Protein AF-A0A961YD75-F1 (afdb_monomer_lite)

pLDDT: mean 70.47, std 9.09, range [39.47, 85.62]

Foldseek 3Di:
DVVVLVVLVVVLVVLCVCLVVVVDPVVVSLVVSVVSLVVSLCCLPVNCVVVVQVPDPQPLSVLLSVLVNCCSPVLVVLVSVLVCCVPPVVDDCPCPNVVVVVVSVVVSVVSVVVSVVSSVVSVVVVVVVD

Structure (mmCIF, N/CA/C/O backbone):
data_AF-A0A961YD75-F1
#
_entry.id   AF-A0A961YD75-F1
#
loop_
_atom_site.group_PDB
_atom_site.id
_atom_site.type_symbol
_atom_site.label_atom_id
_atom_site.label_alt_id
_atom_site.label_comp_id
_atom_site.label_asym_id
_atom_site.label_entity_id
_atom_site.label_seq_id
_atom_site.pdbx_PDB_ins_code
_atom_site.Cartn_x
_atom_site.Cartn_y
_atom_site.Cartn_z
_atom_site.occupancy
_atom_site.B_iso_or_equiv
_atom_site.auth_seq_id
_atom_site.auth_comp_id
_atom_site.auth_asym_id
_atom_site.auth_atom_id
_atom_site.pdbx_PDB_model_num
ATOM 1 N N . LEU A 1 1 ? -13.509 -10.741 6.360 1.00 63.72 1 LEU A N 1
ATOM 2 C CA . LEU A 1 1 ? -13.133 -9.574 5.529 1.00 63.72 1 LEU A CA 1
ATOM 3 C C . LEU A 1 1 ? -11.620 -9.448 5.399 1.00 63.72 1 LEU A C 1
ATOM 5 O O . LEU A 1 1 ? -11.111 -9.595 4.301 1.00 63.72 1 LEU A O 1
ATOM 9 N N . PHE A 1 2 ? -10.915 -9.323 6.525 1.00 65.69 2 PHE A N 1
ATOM 10 C CA . PHE A 1 2 ? -9.451 -9.314 6.606 1.00 65.69 2 PHE A CA 1
ATOM 11 C C . PHE A 1 2 ? -8.769 -10.455 5.823 1.00 65.69 2 PHE A C 1
ATOM 13 O O . PHE A 1 2 ? -7.868 -10.204 5.032 1.00 65.69 2 PHE A O 1
ATOM 20 N N . TRP A 1 3 ? -9.273 -11.691 5.933 1.00 68.25 3 TRP A N 1
ATOM 21 C CA . TRP A 1 3 ? -8.729 -12.847 5.203 1.00 68.25 3 TRP A CA 1
ATOM 22 C C . TRP A 1 3 ? -8.722 -12.686 3.673 1.00 68.25 3 TRP A C 1
ATOM 24 O O . TRP A 1 3 ? -7.801 -13.160 3.021 1.00 68.25 3 TRP A O 1
ATOM 34 N N . ARG A 1 4 ? -9.697 -11.976 3.082 1.00 74.81 4 ARG A N 1
ATOM 35 C CA . ARG A 1 4 ? -9.708 -11.734 1.627 1.00 74.81 4 ARG A CA 1
ATOM 36 C C . ARG A 1 4 ? -8.546 -10.839 1.210 1.00 74.81 4 ARG A C 1
ATOM 38 O O . ARG A 1 4 ? -7.875 -11.152 0.238 1.00 74.81 4 ARG A O 1
ATOM 45 N N . LEU A 1 5 ? -8.276 -9.781 1.975 1.00 76.88 5 LEU A N 1
ATOM 46 C CA . LEU A 1 5 ? -7.131 -8.902 1.733 1.00 76.88 5 LEU A CA 1
ATOM 47 C C . LEU A 1 5 ? -5.801 -9.636 1.922 1.00 76.88 5 LEU A C 1
ATOM 49 O O . LEU A 1 5 ? -4.888 -9.423 1.136 1.00 76.88 5 LEU A O 1
ATOM 53 N N . VAL A 1 6 ? -5.712 -10.533 2.911 1.00 76.00 6 VAL A N 1
ATOM 54 C CA . VAL A 1 6 ? -4.527 -11.381 3.131 1.00 76.00 6 VAL A CA 1
ATOM 55 C C . VAL A 1 6 ? -4.297 -12.334 1.956 1.00 76.00 6 VAL A C 1
ATOM 57 O O . VAL A 1 6 ? -3.182 -12.456 1.467 1.00 76.00 6 VAL A O 1
ATOM 60 N N . VAL A 1 7 ? -5.344 -12.989 1.453 1.00 81.50 7 VAL A N 1
ATOM 61 C CA . VAL A 1 7 ? -5.219 -13.877 0.287 1.00 81.50 7 VAL A CA 1
ATOM 62 C C . VAL A 1 7 ? -4.820 -13.089 -0.962 1.00 81.50 7 VAL A C 1
ATOM 64 O O . VAL A 1 7 ? -3.930 -13.515 -1.694 1.00 81.50 7 VAL A O 1
ATOM 67 N N . VAL A 1 8 ? -5.429 -11.921 -1.188 1.00 80.06 8 VAL A N 1
ATOM 68 C CA . VAL A 1 8 ? -5.095 -11.052 -2.325 1.00 80.06 8 VAL A CA 1
ATOM 69 C C . VAL A 1 8 ? -3.658 -10.532 -2.231 1.00 80.06 8 VAL A C 1
ATOM 71 O O . VAL A 1 8 ? -2.960 -10.524 -3.242 1.00 80.06 8 VAL A O 1
ATOM 74 N N . SER A 1 9 ? -3.176 -10.152 -1.044 1.00 75.06 9 SER A N 1
ATOM 75 C CA . SER A 1 9 ? -1.795 -9.688 -0.873 1.00 75.06 9 SER A CA 1
ATOM 76 C C . SER A 1 9 ? -0.775 -10.810 -1.080 1.00 75.06 9 SER A C 1
ATOM 78 O O . SER A 1 9 ? 0.238 -10.591 -1.742 1.00 75.06 9 SER A O 1
ATOM 80 N N . ILE A 1 10 ? -1.057 -12.028 -0.605 1.00 81.88 10 ILE A N 1
ATOM 81 C CA . ILE A 1 10 ? -0.209 -13.203 -0.856 1.00 81.88 10 ILE A CA 1
ATOM 82 C C . ILE A 1 10 ? -0.150 -13.509 -2.356 1.00 81.88 10 ILE A C 1
ATOM 84 O O . ILE A 1 10 ? 0.938 -13.695 -2.900 1.00 81.88 10 ILE A O 1
ATOM 88 N N . LEU A 1 11 ? -1.298 -13.512 -3.042 1.00 83.00 11 LEU A N 1
ATOM 89 C CA . LEU A 1 11 ? -1.358 -13.731 -4.490 1.00 83.00 11 LEU A CA 1
ATOM 90 C C . LEU A 1 11 ? -0.603 -12.646 -5.263 1.00 83.00 11 LEU A C 1
ATOM 92 O O . LEU A 1 11 ? 0.123 -12.963 -6.201 1.00 83.00 11 LEU A O 1
ATOM 96 N N . MET A 1 12 ? -0.719 -11.383 -4.849 1.00 80.62 12 MET A N 1
ATOM 97 C CA . MET A 1 12 ? 0.014 -10.272 -5.454 1.00 80.62 12 MET A CA 1
ATOM 98 C C . MET A 1 12 ? 1.532 -10.471 -5.349 1.00 80.62 12 MET A C 1
ATOM 100 O O . MET A 1 12 ? 2.239 -10.321 -6.346 1.00 80.62 12 MET A O 1
ATOM 104 N N . VAL A 1 13 ? 2.036 -10.839 -4.165 1.00 78.56 13 VAL A N 1
ATOM 105 C CA . VAL A 1 13 ? 3.468 -11.119 -3.960 1.00 78.56 13 VAL A CA 1
ATOM 106 C C . VAL A 1 13 ? 3.905 -12.326 -4.786 1.00 78.56 13 VAL A C 1
ATOM 108 O O . VAL A 1 13 ? 4.956 -12.285 -5.422 1.00 78.56 13 VAL A O 1
ATOM 111 N N . PHE A 1 14 ? 3.081 -13.372 -4.838 1.00 81.38 14 PHE A N 1
ATOM 112 C CA . PHE A 1 14 ? 3.375 -14.581 -5.600 1.00 81.38 14 PHE A CA 1
ATOM 113 C C . PHE A 1 14 ? 3.477 -14.311 -7.107 1.00 81.38 14 PHE A C 1
ATOM 115 O O . PHE A 1 14 ? 4.440 -14.726 -7.747 1.00 81.38 14 PHE A O 1
ATOM 122 N N . VAL A 1 15 ? 2.535 -13.557 -7.679 1.00 79.62 15 VAL A N 1
ATOM 123 C CA . VAL A 1 15 ? 2.574 -13.187 -9.103 1.00 79.62 15 VAL A CA 1
ATOM 124 C C . VAL A 1 15 ? 3.769 -12.291 -9.414 1.00 79.62 15 VAL A C 1
ATOM 126 O O . VAL A 1 15 ? 4.427 -12.484 -10.437 1.00 79.62 15 VAL A O 1
ATOM 129 N N . ARG A 1 16 ? 4.092 -11.343 -8.526 1.00 74.19 16 ARG A N 1
ATOM 130 C CA . ARG A 1 16 ? 5.282 -10.503 -8.685 1.00 74.19 16 ARG A CA 1
ATOM 131 C C . ARG A 1 16 ? 6.561 -11.344 -8.688 1.00 74.19 16 ARG A C 1
ATOM 133 O O . ARG A 1 16 ? 7.393 -11.164 -9.573 1.00 74.19 16 ARG A O 1
ATOM 140 N N . TYR A 1 17 ? 6.675 -12.298 -7.764 1.00 77.25 17 TYR A N 1
ATOM 141 C CA . TYR A 1 17 ? 7.801 -13.228 -7.703 1.00 77.25 17 TYR A CA 1
ATOM 142 C C . TYR A 1 17 ? 7.933 -14.067 -8.983 1.00 77.25 17 TYR A C 1
ATOM 144 O O . TYR A 1 17 ? 9.034 -14.224 -9.501 1.00 77.25 17 TYR A O 1
ATOM 152 N N . LEU A 1 18 ? 6.822 -14.547 -9.552 1.00 77.38 18 LEU A N 1
ATOM 153 C CA . LEU A 1 18 ? 6.841 -15.281 -10.824 1.00 77.38 18 LEU A CA 1
ATOM 154 C C . LEU A 1 18 ? 7.330 -14.432 -12.011 1.00 77.38 18 LEU A C 1
ATOM 156 O O . LEU A 1 18 ? 7.957 -14.970 -12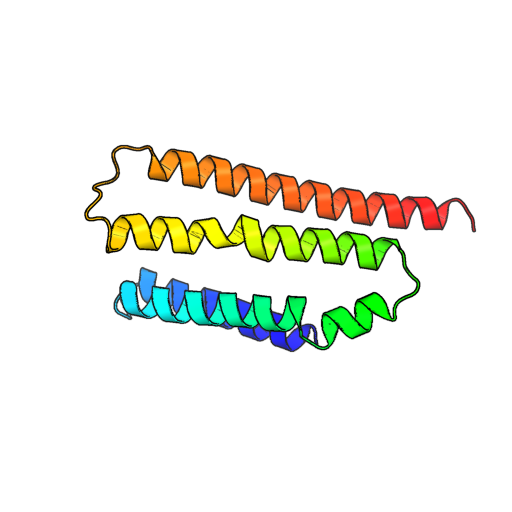.923 1.00 77.38 18 LEU A O 1
ATOM 160 N N . GLY A 1 19 ? 7.066 -13.122 -11.998 1.00 70.94 19 GLY A N 1
ATOM 161 C CA . GLY A 1 19 ? 7.617 -12.179 -12.975 1.00 70.94 19 GLY A CA 1
ATOM 162 C C . GLY A 1 19 ? 9.124 -11.971 -12.828 1.00 70.94 19 GLY A C 1
ATOM 163 O O . GLY A 1 19 ? 9.838 -11.944 -13.827 1.00 70.94 19 GLY A O 1
ATOM 164 N N . GLU A 1 20 ? 9.617 -11.862 -11.592 1.00 69.62 20 GLU A N 1
ATOM 165 C CA . GLU A 1 20 ? 11.051 -11.712 -11.295 1.00 69.62 20 GLU A CA 1
ATOM 166 C C . GLU A 1 20 ? 11.834 -13.005 -11.579 1.00 69.62 20 GLU A C 1
ATOM 168 O O . GLU A 1 20 ? 12.947 -12.961 -12.095 1.00 69.62 20 GLU A O 1
ATOM 173 N N . ALA A 1 21 ? 11.227 -14.168 -11.337 1.00 75.56 21 ALA A N 1
ATOM 174 C CA . ALA A 1 21 ? 11.801 -15.479 -11.631 1.00 75.56 21 ALA A CA 1
ATOM 175 C C . ALA A 1 21 ? 11.751 -15.865 -13.127 1.00 75.56 21 ALA A C 1
ATOM 177 O O . ALA A 1 21 ? 12.048 -17.004 -13.479 1.00 75.56 21 ALA A O 1
ATOM 178 N N . THR A 1 22 ? 11.390 -14.936 -14.022 1.00 69.94 22 THR A N 1
ATOM 179 C CA . THR A 1 22 ? 11.299 -15.110 -15.489 1.00 69.94 22 THR A CA 1
ATOM 180 C C . THR A 1 22 ? 10.323 -16.187 -15.984 1.00 69.94 22 THR A C 1
ATOM 182 O O . THR A 1 22 ? 10.268 -16.465 -17.180 1.00 69.94 22 THR A O 1
ATOM 185 N N . TYR A 1 23 ? 9.483 -16.746 -15.104 1.00 72.06 23 TYR A N 1
ATOM 186 C CA . TYR A 1 23 ? 8.410 -17.673 -15.488 1.00 72.06 23 TYR A CA 1
ATOM 187 C C . TYR A 1 23 ? 7.265 -16.972 -16.243 1.00 72.06 23 TYR A C 1
ATOM 189 O O . TYR A 1 23 ? 6.462 -17.634 -16.899 1.00 72.06 23 TYR A O 1
ATOM 197 N N . MET A 1 24 ? 7.183 -15.637 -16.168 1.00 67.75 24 MET A N 1
ATOM 198 C CA . MET A 1 24 ? 6.274 -14.787 -16.944 1.00 67.75 24 MET A CA 1
ATOM 199 C C . MET A 1 24 ? 6.979 -13.517 -17.431 1.00 67.75 24 MET A C 1
ATOM 201 O O . MET A 1 24 ? 7.940 -13.053 -16.821 1.00 67.75 24 MET A O 1
ATOM 205 N N . HIS A 1 25 ? 6.459 -12.904 -18.501 1.00 72.75 25 HIS A N 1
ATOM 206 C CA . HIS A 1 25 ? 6.917 -11.588 -18.952 1.00 72.75 25 HIS A CA 1
ATOM 207 C C . HIS A 1 25 ? 6.793 -10.553 -17.821 1.00 72.75 25 HIS A C 1
ATOM 209 O O . HIS A 1 25 ? 5.705 -10.351 -17.278 1.00 72.75 25 HIS A O 1
ATOM 215 N N . ALA A 1 26 ? 7.893 -9.863 -17.506 1.00 68.06 26 ALA A N 1
ATOM 216 C CA . ALA A 1 26 ? 7.977 -8.909 -16.396 1.00 68.06 26 ALA A CA 1
ATOM 217 C C . ALA A 1 26 ? 6.888 -7.821 -16.454 1.00 68.06 26 ALA A C 1
ATOM 219 O O . ALA A 1 26 ? 6.264 -7.505 -15.443 1.00 68.06 26 ALA A O 1
ATOM 220 N N . THR A 1 27 ? 6.581 -7.310 -17.650 1.00 71.94 27 THR A N 1
ATOM 221 C CA . THR A 1 27 ? 5.511 -6.324 -17.867 1.00 71.94 27 THR A CA 1
ATOM 222 C C . THR A 1 27 ? 4.120 -6.892 -17.572 1.00 71.94 27 THR A C 1
ATOM 224 O O . THR A 1 27 ? 3.265 -6.188 -17.041 1.00 71.94 27 THR A O 1
ATOM 227 N N . LEU A 1 28 ? 3.883 -8.173 -17.871 1.00 73.75 28 LEU A N 1
ATOM 228 C CA . LEU A 1 28 ? 2.607 -8.835 -17.597 1.00 73.75 28 LEU A CA 1
ATOM 229 C C . LEU A 1 28 ? 2.421 -9.051 -16.089 1.00 73.75 28 LEU A C 1
ATOM 231 O O . LEU A 1 28 ? 1.374 -8.712 -15.541 1.00 73.75 28 LEU A O 1
ATOM 235 N N . ALA A 1 29 ? 3.457 -9.543 -15.403 1.00 75.88 29 ALA A N 1
ATOM 236 C CA . ALA A 1 29 ? 3.453 -9.688 -13.948 1.00 75.88 29 ALA A CA 1
ATOM 237 C C . ALA A 1 29 ? 3.269 -8.334 -13.242 1.00 75.88 29 ALA A C 1
ATOM 239 O O . ALA A 1 29 ? 2.540 -8.239 -12.253 1.00 75.88 29 ALA A O 1
ATOM 240 N N . PHE A 1 30 ? 3.867 -7.272 -13.792 1.00 74.25 30 PHE A N 1
ATOM 241 C CA . PHE A 1 30 ? 3.676 -5.907 -13.321 1.00 74.25 30 PHE A CA 1
ATOM 242 C C . PHE A 1 30 ? 2.219 -5.437 -13.443 1.00 74.25 30 PHE A C 1
ATOM 244 O O . PHE A 1 30 ? 1.651 -4.969 -12.457 1.00 74.25 30 PHE A O 1
ATOM 251 N N . LEU A 1 31 ? 1.595 -5.597 -14.615 1.00 80.81 31 LEU A N 1
ATOM 252 C CA . LEU A 1 31 ? 0.197 -5.209 -14.831 1.00 80.81 31 LEU A CA 1
ATOM 253 C C . LEU A 1 31 ? -0.758 -5.970 -13.905 1.00 80.81 31 LEU A C 1
ATOM 255 O O . LEU A 1 31 ? -1.659 -5.369 -13.324 1.00 80.81 31 LEU A O 1
ATOM 259 N N . ILE A 1 32 ? -0.535 -7.272 -13.715 1.00 82.31 32 ILE A N 1
ATOM 260 C CA . ILE A 1 32 ? -1.345 -8.077 -12.794 1.00 82.31 32 ILE A CA 1
ATOM 261 C C . ILE A 1 32 ? -1.163 -7.588 -11.348 1.00 82.31 32 ILE A C 1
ATOM 263 O O . ILE A 1 32 ? -2.145 -7.404 -10.629 1.00 82.31 32 ILE A O 1
ATOM 267 N N . GLY A 1 33 ? 0.075 -7.311 -10.926 1.00 79.12 33 GLY A N 1
ATOM 268 C CA . GLY A 1 33 ? 0.361 -6.735 -9.610 1.00 79.12 33 GLY A CA 1
ATOM 269 C C . GLY A 1 33 ? -0.296 -5.365 -9.398 1.00 79.12 33 GLY A C 1
ATOM 270 O O . GLY A 1 33 ? -0.833 -5.102 -8.322 1.00 79.12 33 GLY A O 1
ATOM 271 N N . LEU A 1 34 ? -0.323 -4.516 -10.431 1.00 83.06 34 LEU A N 1
ATOM 272 C CA . LEU A 1 34 ? -0.999 -3.218 -10.404 1.00 83.06 34 LEU A CA 1
ATOM 273 C C . LEU A 1 34 ? -2.516 -3.375 -10.217 1.00 83.06 34 LEU A C 1
ATOM 275 O O . LEU A 1 34 ? -3.104 -2.673 -9.396 1.00 83.06 34 LEU A O 1
ATOM 279 N N . VAL A 1 35 ? -3.147 -4.317 -10.924 1.00 85.62 35 VAL A N 1
ATOM 280 C CA . VAL A 1 35 ? -4.585 -4.607 -10.776 1.00 85.62 35 VAL A CA 1
ATOM 281 C C . VAL A 1 35 ? -4.909 -5.086 -9.361 1.00 85.62 35 VAL A C 1
ATOM 283 O O . VAL A 1 35 ? -5.875 -4.612 -8.765 1.00 85.62 35 VAL A O 1
ATOM 286 N N . PHE A 1 36 ? -4.091 -5.971 -8.784 1.00 83.19 36 PHE A N 1
ATOM 287 C CA . PHE A 1 36 ? -4.281 -6.417 -7.400 1.00 83.19 36 PHE A CA 1
ATOM 288 C C . PHE A 1 36 ? -4.123 -5.283 -6.385 1.00 83.19 36 PHE A C 1
ATOM 290 O O . PHE A 1 36 ? -4.903 -5.199 -5.437 1.00 83.19 36 PHE A O 1
ATOM 297 N N . TRP A 1 37 ? -3.167 -4.377 -6.591 1.00 82.75 37 TRP A N 1
ATOM 298 C CA . TRP A 1 37 ? -3.014 -3.201 -5.738 1.00 82.75 37 TRP A CA 1
ATOM 299 C C . TRP A 1 37 ? -4.230 -2.265 -5.816 1.00 82.75 37 TRP A C 1
ATOM 301 O O . TRP A 1 37 ? -4.766 -1.871 -4.779 1.00 82.75 37 TRP A O 1
ATOM 311 N N . LEU A 1 38 ? -4.731 -1.978 -7.022 1.00 84.56 38 LEU A N 1
ATOM 312 C CA . LEU A 1 38 ? -5.954 -1.188 -7.207 1.00 84.56 38 LEU A CA 1
ATOM 313 C C . LEU A 1 38 ? -7.179 -1.869 -6.583 1.00 84.56 38 LEU A C 1
ATOM 315 O O . LEU A 1 38 ? -8.019 -1.189 -5.996 1.00 84.56 38 LEU A O 1
ATOM 319 N N . TYR A 1 39 ? -7.262 -3.201 -6.645 1.00 85.56 39 TYR A N 1
ATOM 320 C CA . TYR A 1 39 ? -8.303 -3.968 -5.961 1.00 85.56 39 TYR A CA 1
ATOM 321 C C . TYR A 1 39 ? -8.234 -3.779 -4.437 1.00 85.56 39 TYR A C 1
ATOM 323 O O . TYR A 1 39 ? -9.252 -3.494 -3.805 1.00 85.56 39 TYR A O 1
ATOM 331 N N . ILE A 1 40 ? -7.037 -3.884 -3.841 1.00 82.69 40 ILE A N 1
ATOM 332 C CA . ILE A 1 40 ? -6.832 -3.656 -2.401 1.00 82.69 40 ILE A CA 1
ATOM 333 C C . ILE A 1 40 ? -7.272 -2.239 -2.020 1.00 82.69 40 ILE A C 1
ATOM 335 O O . ILE A 1 40 ? -7.971 -2.077 -1.022 1.00 82.69 40 ILE A O 1
ATOM 339 N N . LEU A 1 41 ? -6.911 -1.228 -2.817 1.00 83.31 41 LEU A N 1
ATOM 340 C CA . LEU A 1 41 ? -7.349 0.152 -2.602 1.00 83.31 41 LEU A CA 1
ATOM 341 C C . LEU A 1 41 ? -8.870 0.297 -2.692 1.00 83.31 41 LEU A C 1
ATOM 343 O O . LEU A 1 41 ? -9.471 0.900 -1.808 1.00 83.31 41 LEU A O 1
ATOM 347 N N . GLY A 1 42 ? -9.507 -0.293 -3.703 1.00 83.50 42 GLY A N 1
ATOM 348 C CA . GLY A 1 42 ? -10.964 -0.285 -3.833 1.00 83.50 42 GLY A CA 1
ATOM 349 C C . GLY A 1 42 ? -11.656 -0.856 -2.593 1.00 83.50 42 GLY A C 1
ATOM 350 O O . GLY A 1 42 ? -12.549 -0.224 -2.033 1.00 83.50 42 GLY A O 1
ATOM 351 N N . GLU A 1 43 ? -11.182 -1.995 -2.092 1.00 82.81 43 GLU A N 1
ATOM 352 C CA . GLU A 1 43 ? -11.713 -2.624 -0.877 1.00 82.81 43 GLU A CA 1
ATOM 353 C C . GLU A 1 43 ? -11.395 -1.809 0.403 1.00 82.81 43 GLU A C 1
ATOM 355 O O . GLU A 1 43 ? -12.158 -1.845 1.368 1.00 82.81 43 GLU A O 1
ATOM 360 N N . LEU A 1 44 ? -10.301 -1.035 0.427 1.00 80.06 44 LEU A N 1
ATOM 361 C CA . LEU A 1 44 ? -9.921 -0.163 1.552 1.00 80.06 44 LEU A CA 1
ATOM 362 C C . LEU A 1 44 ? -10.672 1.176 1.596 1.00 80.06 44 LEU A C 1
ATOM 364 O O . LEU A 1 44 ? -10.748 1.786 2.657 1.00 80.06 44 LEU A O 1
ATOM 368 N N . PHE A 1 45 ? -11.184 1.673 0.474 1.00 77.75 45 PHE A N 1
ATOM 369 C CA . PHE A 1 45 ? -11.913 2.949 0.440 1.00 77.75 45 PHE A CA 1
ATOM 370 C C . PHE A 1 45 ? -13.422 2.766 0.322 1.00 77.75 45 PHE A C 1
ATOM 372 O O . PHE A 1 45 ? -14.172 3.519 0.935 1.00 77.75 45 PHE A O 1
ATOM 379 N N . PHE A 1 46 ? -13.862 1.765 -0.437 1.00 75.19 46 PHE A N 1
ATOM 380 C CA . PHE A 1 46 ? -15.274 1.511 -0.731 1.00 75.19 46 PHE A CA 1
ATOM 381 C C . PHE A 1 46 ? -15.745 0.139 -0.245 1.00 75.19 46 PHE A C 1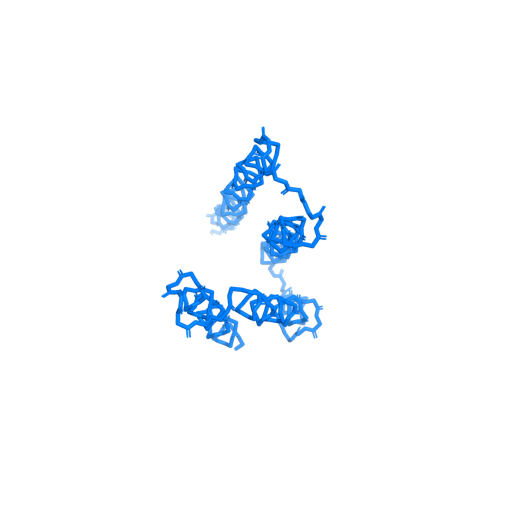
ATOM 383 O O . PHE A 1 46 ? -16.911 -0.212 -0.411 1.00 75.19 46 PHE A O 1
ATOM 390 N N . GLY A 1 47 ? -14.848 -0.668 0.323 1.00 74.00 47 GLY A N 1
ATOM 391 C CA . GLY A 1 47 ? -15.202 -1.982 0.833 1.00 74.00 47 GLY A CA 1
ATOM 392 C C . GLY A 1 47 ? -15.790 -1.929 2.236 1.00 74.00 47 GLY A C 1
ATOM 393 O O . GLY A 1 47 ? -15.712 -0.945 2.974 1.00 74.00 47 GLY A O 1
ATOM 394 N N . ARG A 1 48 ? -16.314 -3.079 2.651 1.00 66.94 48 ARG A N 1
ATOM 395 C CA . ARG A 1 48 ? -17.021 -3.264 3.930 1.00 66.94 48 ARG A CA 1
ATOM 396 C C . ARG A 1 48 ? -16.124 -3.052 5.161 1.00 66.94 48 ARG A C 1
ATOM 398 O O . ARG A 1 48 ? -16.606 -3.092 6.289 1.00 66.94 48 ARG A O 1
ATOM 405 N N . MET A 1 49 ? -14.814 -2.874 4.961 1.00 67.94 49 MET A N 1
ATOM 406 C CA . MET A 1 49 ? -13.849 -2.574 6.018 1.00 67.94 49 MET A CA 1
ATOM 407 C C . MET A 1 49 ? -13.908 -1.101 6.436 1.00 67.94 49 MET A C 1
ATOM 409 O O . MET A 1 49 ? -13.802 -0.834 7.629 1.00 67.94 49 MET A O 1
ATOM 413 N N . ASP A 1 50 ? -14.163 -0.173 5.505 1.00 71.31 50 ASP A N 1
ATOM 414 C CA . ASP A 1 50 ? -14.399 1.236 5.847 1.00 71.31 50 ASP A CA 1
ATOM 415 C C . ASP A 1 50 ? -15.698 1.374 6.645 1.00 71.31 50 ASP A C 1
ATOM 417 O O . ASP A 1 50 ? -15.707 2.001 7.702 1.00 71.31 50 ASP A O 1
ATOM 421 N N . GLU A 1 51 ? -16.766 0.691 6.222 1.00 71.38 51 GLU A N 1
ATOM 422 C CA . GLU A 1 51 ? -18.034 0.647 6.961 1.00 71.38 51 GLU A CA 1
ATOM 423 C C . GLU A 1 51 ? -17.862 0.077 8.376 1.00 71.38 51 GLU A C 1
ATOM 425 O O . GLU A 1 51 ? -18.341 0.670 9.344 1.00 71.38 51 GLU A O 1
ATOM 430 N N . ALA A 1 52 ? -17.131 -1.034 8.522 1.00 70.44 52 ALA A N 1
ATOM 431 C CA . ALA A 1 52 ? -16.872 -1.646 9.824 1.00 70.44 52 ALA A CA 1
ATOM 432 C C . ALA A 1 52 ? -16.049 -0.734 10.754 1.00 70.44 52 ALA A C 1
ATOM 434 O O . ALA A 1 52 ? -16.321 -0.663 11.952 1.00 70.44 52 ALA A O 1
ATOM 435 N N . VAL A 1 53 ? -15.063 -0.006 10.219 1.00 70.69 53 VAL A N 1
ATOM 436 C CA . VAL A 1 53 ? -14.240 0.933 10.998 1.00 70.69 53 VAL A CA 1
ATOM 437 C C . VAL A 1 53 ? -15.005 2.218 11.328 1.00 70.69 53 VAL A C 1
ATOM 439 O O . VAL A 1 53 ? -14.856 2.754 12.426 1.00 70.69 53 VAL A O 1
ATOM 442 N N . ARG A 1 54 ? -15.863 2.711 10.430 1.00 68.56 54 ARG A N 1
ATOM 443 C CA . ARG A 1 54 ? -16.719 3.882 10.687 1.00 68.56 54 ARG A CA 1
ATOM 444 C C . ARG A 1 54 ? -17.817 3.578 11.702 1.00 68.56 54 ARG A C 1
ATOM 446 O O . ARG A 1 54 ? -18.123 4.449 12.512 1.00 68.56 54 ARG A O 1
ATOM 453 N N . GLY A 1 55 ? -18.346 2.353 11.690 1.00 67.31 55 GLY A N 1
ATOM 454 C CA . GLY A 1 55 ? -19.278 1.844 12.699 1.00 67.31 55 GLY A CA 1
ATOM 455 C C . GLY A 1 55 ? -18.625 1.522 14.049 1.00 67.31 55 GLY A C 1
ATOM 456 O O . GLY A 1 55 ? -19.324 1.425 15.054 1.00 67.31 55 GLY A O 1
ATOM 457 N N . SER A 1 56 ? -17.296 1.393 14.103 1.00 67.12 56 SER A N 1
ATOM 458 C CA . SER A 1 56 ? -16.561 1.234 15.359 1.00 67.12 56 SER A CA 1
ATOM 459 C C . SER A 1 56 ? -16.585 2.526 16.188 1.00 67.12 56 SER A C 1
ATOM 461 O O . SER A 1 56 ? -16.396 3.623 15.661 1.00 67.12 56 SER A O 1
ATOM 463 N N . MET A 1 57 ? -16.758 2.420 17.508 1.00 59.75 57 MET A N 1
ATOM 464 C CA . MET A 1 57 ? -16.592 3.553 18.432 1.00 59.75 57 MET A CA 1
ATOM 465 C C . MET A 1 57 ? -15.142 3.762 18.894 1.00 59.75 57 MET A C 1
ATOM 467 O O . MET A 1 57 ? -14.857 4.754 19.559 1.00 59.75 57 MET A O 1
ATOM 471 N N . SER A 1 58 ? -14.207 2.877 18.532 1.00 70.06 58 SER A N 1
ATOM 472 C CA . SER A 1 58 ? -12.811 3.003 18.954 1.00 70.06 58 SER A CA 1
ATOM 473 C C . SER A 1 58 ? -12.030 3.971 18.05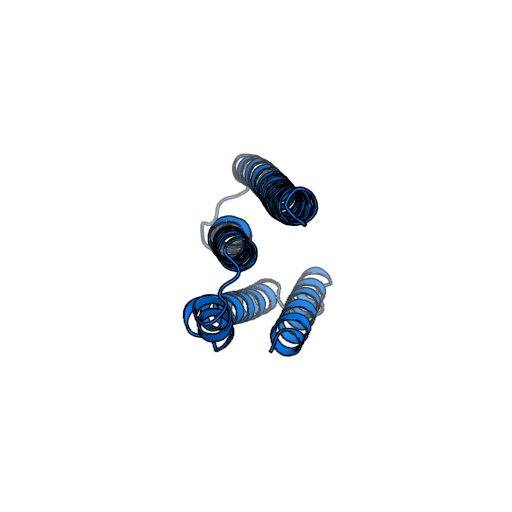7 1.00 70.06 58 SER A C 1
ATOM 475 O O . SER A 1 58 ? -11.598 3.648 16.948 1.00 70.06 58 SER A O 1
ATOM 477 N N . GLU A 1 59 ? -11.808 5.177 18.580 1.00 72.00 59 GLU A N 1
ATOM 478 C CA . GLU A 1 59 ? -10.943 6.212 17.997 1.00 72.00 59 GLU A CA 1
ATOM 479 C C . GLU A 1 59 ? -9.550 5.691 17.570 1.00 72.00 59 GLU A C 1
ATOM 481 O O . GLU A 1 59 ? -9.084 6.051 16.481 1.00 72.00 59 GLU A O 1
ATOM 486 N N . PRO A 1 60 ? -8.905 4.768 18.319 1.00 71.69 60 PRO A N 1
ATOM 487 C CA . PRO A 1 60 ? -7.632 4.180 17.908 1.00 71.69 60 PRO A CA 1
ATOM 488 C C . PRO A 1 60 ? -7.698 3.396 16.601 1.00 71.69 60 PRO A C 1
ATOM 490 O O . PRO A 1 60 ? -6.804 3.495 15.759 1.00 71.69 60 PRO A O 1
ATOM 493 N N . VAL A 1 61 ? -8.786 2.655 16.393 1.00 69.56 61 VAL A N 1
ATOM 494 C CA . VAL A 1 61 ? -8.974 1.827 15.198 1.00 69.56 61 VAL A CA 1
ATOM 495 C C . VAL A 1 61 ? -9.216 2.705 13.972 1.00 69.56 61 VAL A C 1
ATOM 497 O O . VAL A 1 61 ? -8.662 2.431 12.908 1.00 69.56 61 VAL A O 1
ATOM 500 N N . LYS A 1 62 ? -9.957 3.810 14.119 1.00 72.94 62 LYS A N 1
ATOM 501 C CA . LYS A 1 62 ? -10.162 4.793 13.039 1.00 72.94 62 LYS A CA 1
ATOM 502 C C . LYS A 1 62 ? -8.857 5.454 12.612 1.00 72.94 62 LYS A C 1
ATOM 504 O O . LYS A 1 62 ? -8.586 5.558 11.415 1.00 72.94 62 LYS A O 1
ATOM 509 N N . ARG A 1 63 ? -8.026 5.858 13.579 1.00 70.94 63 ARG A N 1
ATOM 510 C CA . ARG A 1 63 ? -6.709 6.452 13.306 1.00 70.94 63 ARG A CA 1
ATOM 511 C C . ARG A 1 63 ? -5.762 5.451 12.653 1.00 70.94 63 ARG A C 1
ATOM 513 O O . ARG A 1 63 ? -5.167 5.774 11.629 1.00 70.94 63 ARG A O 1
ATOM 520 N N . GLY A 1 64 ? -5.669 4.230 13.180 1.00 72.81 64 GLY A N 1
ATOM 521 C CA . GLY A 1 64 ? -4.861 3.165 12.578 1.00 72.81 64 GLY A CA 1
ATOM 522 C C . GLY A 1 64 ? -5.278 2.867 11.135 1.00 72.81 64 GLY A C 1
ATOM 523 O O . GLY A 1 64 ? -4.430 2.753 10.252 1.00 72.81 64 GLY A O 1
ATOM 524 N N . TYR A 1 65 ? -6.584 2.842 10.861 1.00 76.94 65 TYR A N 1
ATOM 525 C CA . TYR A 1 65 ? -7.109 2.635 9.513 1.00 76.94 65 TYR A CA 1
ATOM 526 C C . TYR A 1 65 ? -6.809 3.796 8.554 1.00 76.94 65 TYR A C 1
ATOM 528 O O . TYR A 1 65 ? -6.501 3.570 7.383 1.00 76.94 65 TYR A O 1
ATOM 536 N N . PHE A 1 66 ? -6.844 5.042 9.033 1.00 77.25 66 PHE A N 1
ATOM 537 C CA . PHE A 1 66 ? -6.436 6.207 8.245 1.00 77.25 66 PHE A CA 1
ATOM 538 C C . PHE A 1 66 ? -4.961 6.128 7.821 1.00 77.25 66 PHE A C 1
ATOM 540 O O . PHE A 1 66 ? -4.658 6.293 6.638 1.00 77.25 66 PHE A O 1
ATOM 547 N N . TRP A 1 67 ? -4.062 5.804 8.754 1.00 74.25 67 TRP A N 1
ATOM 548 C CA . TRP A 1 67 ? -2.640 5.619 8.452 1.00 74.25 67 TRP A CA 1
ATOM 549 C C . TRP A 1 67 ? -2.394 4.440 7.513 1.00 74.25 67 TRP A C 1
ATOM 551 O O . TRP A 1 67 ? -1.623 4.564 6.563 1.00 74.25 67 TRP A O 1
ATOM 561 N N . LEU A 1 68 ? -3.099 3.324 7.719 1.00 79.00 68 LEU A N 1
ATOM 562 C CA . LEU A 1 68 ? -3.033 2.168 6.829 1.00 79.00 68 LEU A CA 1
ATOM 563 C C . LEU A 1 68 ? -3.416 2.547 5.392 1.00 79.00 68 LEU A C 1
ATOM 565 O O . LEU A 1 68 ? -2.702 2.186 4.459 1.00 79.00 68 LEU A O 1
ATOM 569 N N . ARG A 1 69 ? -4.494 3.322 5.202 1.00 81.81 69 ARG A N 1
ATOM 570 C CA . ARG A 1 69 ? -4.884 3.829 3.877 1.00 81.81 69 ARG A CA 1
ATOM 571 C C . ARG A 1 69 ? -3.789 4.668 3.239 1.00 81.81 69 ARG A C 1
ATOM 573 O O . ARG A 1 69 ? -3.501 4.446 2.072 1.00 81.81 69 ARG A O 1
ATOM 580 N N . LEU A 1 70 ? -3.174 5.585 3.986 1.00 75.94 70 LEU A N 1
ATOM 581 C CA . LEU A 1 70 ? -2.085 6.433 3.486 1.00 75.94 70 LEU A CA 1
ATOM 582 C C . LEU A 1 70 ? -0.855 5.625 3.056 1.00 75.94 70 LEU A C 1
ATOM 584 O O . LEU A 1 70 ? -0.285 5.896 2.002 1.00 75.94 70 LEU A O 1
ATOM 588 N N . ILE A 1 71 ? -0.462 4.617 3.837 1.00 77.44 71 ILE A N 1
ATOM 589 C CA . ILE A 1 71 ? 0.686 3.758 3.511 1.00 77.44 71 ILE A CA 1
ATOM 590 C C . ILE A 1 71 ? 0.394 2.925 2.257 1.00 77.44 71 ILE A C 1
ATOM 592 O O . ILE A 1 71 ? 1.236 2.823 1.367 1.00 77.44 71 ILE A O 1
ATOM 596 N N . VAL A 1 72 ? -0.807 2.351 2.148 1.00 78.50 72 VAL A N 1
ATOM 597 C CA . VAL A 1 72 ? -1.169 1.505 0.999 1.00 78.50 72 VAL A CA 1
ATOM 598 C C . VAL A 1 72 ? -1.448 2.336 -0.261 1.00 78.50 72 VAL A C 1
ATOM 600 O O . VAL A 1 72 ? -1.238 1.838 -1.361 1.00 78.50 72 VAL A O 1
ATOM 603 N N . THR A 1 73 ? -1.876 3.599 -0.155 1.00 78.81 73 THR A N 1
ATOM 604 C CA . THR A 1 73 ? -2.016 4.486 -1.325 1.00 78.81 73 THR A CA 1
ATOM 605 C C . THR A 1 73 ? -0.694 5.125 -1.709 1.00 78.81 73 THR A C 1
ATOM 607 O O . THR A 1 73 ? -0.142 4.811 -2.754 1.00 78.81 73 THR A O 1
ATOM 610 N N . VAL A 1 74 ? -0.175 6.025 -0.880 1.00 75.25 74 VAL A N 1
ATOM 611 C CA . VAL A 1 74 ? 0.980 6.867 -1.213 1.00 75.25 74 VAL A CA 1
ATOM 612 C C . VAL A 1 74 ? 2.254 6.044 -1.183 1.00 75.25 74 VAL A C 1
ATOM 614 O O . VAL A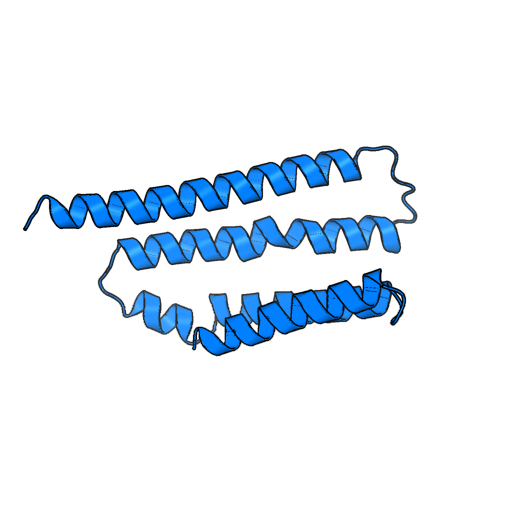 1 74 ? 3.086 6.135 -2.082 1.00 75.25 74 VAL A O 1
ATOM 617 N N . GLY A 1 75 ? 2.377 5.197 -0.168 1.00 72.31 75 GLY A N 1
ATOM 618 C CA . GLY A 1 75 ? 3.559 4.389 0.034 1.00 72.31 75 GLY A CA 1
ATOM 619 C C . GLY A 1 75 ? 3.774 3.338 -1.042 1.00 72.31 75 GLY A C 1
ATOM 620 O O . GLY A 1 75 ? 4.877 3.185 -1.566 1.00 72.31 75 GLY A O 1
ATOM 621 N N . TRP A 1 76 ? 2.718 2.609 -1.395 1.00 75.75 76 TRP A N 1
ATOM 622 C CA . TRP A 1 76 ? 2.820 1.558 -2.404 1.00 75.75 76 TRP A CA 1
ATOM 623 C C . TRP A 1 76 ? 2.738 2.082 -3.835 1.00 75.75 76 TRP A C 1
ATOM 625 O O . TRP A 1 76 ? 3.219 1.385 -4.722 1.00 75.75 76 TRP A O 1
ATOM 635 N N . ALA A 1 77 ? 2.213 3.293 -4.078 1.00 75.88 77 ALA A N 1
ATOM 636 C CA . ALA A 1 77 ? 2.170 3.900 -5.415 1.00 75.88 77 ALA A CA 1
ATOM 637 C C . ALA A 1 77 ? 3.556 4.073 -6.050 1.00 75.88 77 ALA A C 1
ATOM 639 O O . ALA A 1 77 ? 3.672 4.124 -7.275 1.00 75.88 77 ALA A O 1
ATOM 640 N N . ILE A 1 78 ? 4.612 4.116 -5.238 1.00 71.44 78 ILE A N 1
ATOM 641 C CA . ILE A 1 78 ? 5.981 4.336 -5.704 1.00 71.44 78 ILE A CA 1
ATOM 642 C C . ILE A 1 78 ? 6.505 3.126 -6.494 1.00 71.44 78 ILE A C 1
ATOM 644 O O . ILE A 1 78 ? 7.222 3.303 -7.478 1.00 71.44 78 ILE A O 1
ATOM 648 N N . TYR A 1 79 ? 6.083 1.905 -6.145 1.00 70.25 79 TYR A N 1
ATOM 649 C CA . TYR A 1 79 ? 6.476 0.693 -6.870 1.00 70.25 79 TYR A CA 1
ATOM 650 C C . TYR A 1 79 ? 5.972 0.671 -8.325 1.00 70.25 79 TYR A C 1
ATOM 652 O O . TYR A 1 79 ? 6.789 0.464 -9.223 1.00 70.25 79 TYR A O 1
ATOM 660 N N . PRO A 1 80 ? 4.675 0.894 -8.618 1.00 70.81 80 PRO A N 1
ATOM 661 C CA . PRO A 1 80 ? 4.213 0.972 -9.991 1.00 70.81 80 PRO A CA 1
ATOM 662 C C . PRO A 1 80 ? 4.664 2.218 -10.737 1.00 70.81 80 PRO A C 1
ATOM 664 O O . PRO A 1 80 ? 4.945 2.107 -11.927 1.00 70.81 80 PRO A O 1
ATOM 667 N N . LEU A 1 81 ? 4.805 3.366 -10.070 1.00 72.50 81 LEU A N 1
ATOM 668 C CA . LEU A 1 81 ? 5.360 4.565 -10.702 1.00 72.50 81 LEU A CA 1
ATOM 669 C C . LEU A 1 81 ? 6.788 4.336 -11.194 1.00 72.50 81 LEU A C 1
ATOM 671 O O . LEU A 1 81 ? 7.087 4.631 -12.349 1.00 72.50 81 LEU A O 1
ATOM 675 N N . GLY A 1 82 ? 7.657 3.769 -10.358 1.00 67.38 82 GLY A N 1
ATOM 676 C CA . GLY A 1 82 ? 9.031 3.507 -10.767 1.00 67.38 82 GLY A CA 1
ATOM 677 C C . GLY A 1 82 ? 9.106 2.473 -11.891 1.00 67.38 82 GLY A C 1
ATOM 678 O O . GLY A 1 82 ? 9.807 2.697 -12.871 1.00 67.38 82 GLY A O 1
ATOM 679 N N . ASN A 1 83 ? 8.316 1.395 -11.824 1.00 68.44 83 ASN A N 1
ATOM 680 C CA . ASN A 1 83 ? 8.284 0.387 -12.890 1.00 68.44 83 ASN A CA 1
ATOM 681 C C . ASN A 1 83 ? 7.749 0.957 -14.219 1.00 68.44 83 ASN A C 1
ATOM 683 O O . ASN A 1 83 ? 8.245 0.609 -15.290 1.00 68.44 83 ASN A O 1
ATOM 687 N N . PHE A 1 84 ? 6.776 1.873 -14.157 1.00 69.19 84 PHE A N 1
ATOM 688 C CA . PHE A 1 84 ? 6.249 2.579 -15.324 1.00 69.19 84 PHE A CA 1
ATOM 689 C C . PHE A 1 84 ? 7.295 3.509 -15.955 1.00 69.19 84 PHE A C 1
ATOM 691 O O . PHE A 1 84 ? 7.472 3.484 -17.172 1.00 69.19 84 PHE A O 1
ATOM 698 N N . ILE A 1 85 ? 8.037 4.277 -15.148 1.00 66.62 85 ILE A N 1
ATOM 699 C CA . ILE A 1 85 ? 9.099 5.169 -15.643 1.00 66.62 85 ILE A CA 1
ATOM 700 C C . ILE A 1 85 ? 10.226 4.364 -16.306 1.00 66.62 85 ILE A C 1
ATOM 702 O O . ILE A 1 85 ? 10.657 4.720 -17.402 1.00 66.62 85 ILE A O 1
ATOM 706 N N . THR A 1 86 ? 10.667 3.259 -15.697 1.00 63.56 86 THR A N 1
ATOM 707 C CA . THR A 1 86 ? 11.729 2.409 -16.261 1.00 63.56 86 THR A CA 1
ATOM 708 C C . THR A 1 86 ? 11.273 1.664 -17.519 1.00 63.56 86 THR A C 1
ATOM 710 O O . THR A 1 86 ? 12.032 1.560 -18.477 1.00 63.56 86 THR A O 1
ATOM 713 N N . SER A 1 87 ? 10.030 1.167 -17.550 1.00 63.47 87 SER A N 1
ATOM 714 C CA . SER A 1 87 ? 9.534 0.333 -18.657 1.00 63.47 87 SER A CA 1
ATOM 715 C C . SER A 1 87 ? 9.015 1.132 -19.858 1.00 63.47 87 SER A C 1
ATOM 717 O O . SER A 1 87 ? 9.164 0.678 -20.989 1.00 63.47 87 SER A O 1
ATOM 719 N N . PHE A 1 88 ? 8.395 2.300 -19.641 1.00 60.91 88 PHE A N 1
ATOM 720 C CA . PHE A 1 88 ? 7.748 3.094 -20.702 1.00 60.91 88 PHE A CA 1
ATOM 721 C C . PHE A 1 88 ? 8.429 4.439 -20.976 1.00 60.91 88 PHE A C 1
ATOM 723 O O . PHE A 1 88 ? 8.275 4.981 -22.066 1.00 60.91 88 PHE A O 1
ATOM 730 N N . GLY A 1 89 ? 9.191 4.983 -20.023 1.00 58.22 89 GLY A N 1
ATOM 731 C CA . GLY A 1 89 ? 9.871 6.272 -20.182 1.00 58.22 89 GLY A CA 1
ATOM 732 C C . GLY A 1 89 ? 11.166 6.215 -20.999 1.00 58.22 89 GLY A C 1
ATOM 733 O O . GLY A 1 89 ? 11.761 7.259 -21.245 1.00 58.22 89 GLY A O 1
ATOM 734 N N . GLY A 1 90 ? 11.639 5.020 -21.382 1.00 52.50 90 GLY A N 1
ATOM 735 C CA . GLY A 1 90 ? 12.943 4.838 -22.041 1.00 52.50 90 GLY A CA 1
ATOM 736 C C . GLY A 1 90 ? 14.133 5.290 -21.183 1.00 52.50 90 GLY A C 1
ATOM 737 O O . GLY A 1 90 ? 15.237 5.471 -21.695 1.00 52.50 90 GLY A O 1
ATOM 738 N N . TYR A 1 91 ? 13.906 5.511 -19.885 1.00 51.25 91 TYR A N 1
ATOM 739 C CA . TYR A 1 91 ? 14.873 6.098 -18.972 1.00 51.25 91 TYR A CA 1
ATOM 740 C C . TYR A 1 91 ? 15.822 5.009 -18.466 1.00 51.25 91 TYR A C 1
ATOM 742 O O . TYR A 1 91 ? 15.429 4.130 -17.698 1.00 51.25 91 TYR A O 1
ATOM 750 N N . VAL A 1 92 ? 17.079 5.065 -18.903 1.00 50.78 92 VAL A N 1
ATOM 751 C CA . VAL A 1 92 ? 18.167 4.265 -18.330 1.00 50.78 92 VAL A CA 1
ATOM 752 C C . VAL A 1 92 ? 18.503 4.883 -16.971 1.00 50.78 92 VAL A C 1
ATOM 754 O O . VAL A 1 92 ? 18.838 6.064 -16.906 1.00 50.78 92 VAL A O 1
ATOM 757 N N . ASP A 1 93 ? 18.340 4.121 -15.885 1.00 54.81 93 ASP A N 1
ATOM 758 C CA . ASP A 1 93 ? 18.526 4.611 -14.513 1.00 54.81 93 ASP A CA 1
ATOM 759 C C . ASP A 1 93 ? 19.936 5.196 -14.320 1.00 54.81 93 ASP A C 1
ATOM 761 O O . ASP A 1 93 ? 20.932 4.477 -14.296 1.00 54.81 93 ASP A O 1
ATOM 765 N N . THR A 1 94 ? 20.015 6.518 -14.177 1.00 51.88 94 THR A N 1
ATOM 766 C CA . THR A 1 94 ? 21.235 7.261 -13.826 1.00 51.88 94 THR A CA 1
ATOM 767 C C . THR A 1 94 ? 21.459 7.340 -12.309 1.00 51.88 94 THR A C 1
ATOM 769 O O . THR A 1 94 ? 22.375 8.025 -11.860 1.00 51.88 94 THR A O 1
ATOM 772 N N . GLY A 1 95 ? 20.637 6.652 -11.503 1.00 57.06 95 GLY A N 1
ATOM 773 C CA . GLY A 1 95 ? 20.692 6.609 -10.037 1.00 57.06 95 GLY A CA 1
ATOM 774 C C . GLY A 1 95 ? 19.566 7.390 -9.349 1.00 57.06 95 GLY A C 1
ATOM 775 O O . GLY A 1 95 ? 19.280 7.153 -8.175 1.00 57.06 95 GLY A O 1
ATOM 776 N N . ALA A 1 96 ? 18.873 8.283 -10.063 1.00 58.72 96 ALA A N 1
ATOM 777 C CA . ALA A 1 96 ? 17.779 9.085 -9.510 1.00 58.72 96 ALA A CA 1
ATOM 778 C C . ALA A 1 96 ? 16.548 8.238 -9.131 1.00 58.72 96 ALA A C 1
ATOM 780 O O . ALA A 1 96 ? 15.919 8.507 -8.105 1.00 58.72 96 ALA A O 1
ATOM 781 N N . LEU A 1 97 ? 16.233 7.188 -9.906 1.00 61.81 97 LEU A N 1
ATOM 782 C CA . LEU A 1 97 ? 15.153 6.257 -9.560 1.00 61.81 97 LEU A CA 1
ATOM 783 C C . LEU A 1 97 ? 15.522 5.443 -8.327 1.00 61.81 97 LEU A C 1
ATOM 785 O O . LEU A 1 97 ? 14.717 5.329 -7.408 1.00 61.81 97 LEU A O 1
ATOM 789 N N . SER A 1 98 ? 16.749 4.928 -8.279 1.00 65.94 98 SER A N 1
ATOM 790 C CA . SER A 1 98 ? 17.259 4.183 -7.130 1.00 65.94 98 SER A CA 1
ATOM 791 C C . SER A 1 98 ? 17.224 5.016 -5.837 1.00 65.94 98 SER A C 1
ATOM 793 O O . SER A 1 98 ? 16.796 4.521 -4.795 1.00 65.94 98 SER A O 1
ATOM 795 N N . VAL A 1 99 ? 17.588 6.303 -5.879 1.00 64.75 99 VAL A N 1
ATOM 796 C CA . VAL A 1 99 ? 17.484 7.209 -4.717 1.00 64.75 99 VAL A CA 1
ATOM 797 C C . VAL A 1 99 ? 16.026 7.459 -4.323 1.00 64.75 99 VAL A C 1
ATOM 799 O O . VAL A 1 99 ? 15.692 7.351 -3.143 1.00 64.75 99 VAL A O 1
ATOM 802 N N . ALA A 1 100 ? 15.143 7.733 -5.289 1.00 66.88 100 ALA A N 1
ATOM 803 C CA . ALA A 1 100 ? 13.716 7.908 -5.021 1.00 66.88 100 ALA A CA 1
ATOM 804 C C . ALA A 1 100 ? 13.094 6.648 -4.394 1.00 66.88 100 ALA A C 1
ATOM 806 O O . ALA A 1 100 ? 12.340 6.759 -3.430 1.00 66.88 100 ALA A O 1
ATOM 807 N N . TYR A 1 101 ? 13.470 5.457 -4.870 1.00 67.19 101 TYR A N 1
ATOM 808 C CA . TYR A 1 101 ? 13.059 4.176 -4.294 1.00 67.19 101 TYR A CA 1
ATOM 809 C C . TYR A 1 101 ? 13.534 3.999 -2.853 1.00 67.19 101 TYR A C 1
ATOM 811 O O . TYR A 1 101 ? 12.755 3.576 -2.005 1.00 67.19 101 TYR A O 1
ATOM 819 N N . ASN A 1 102 ? 14.786 4.343 -2.546 1.00 75.06 102 ASN A N 1
ATOM 820 C CA . ASN A 1 102 ? 15.306 4.219 -1.184 1.00 75.06 102 ASN A CA 1
ATOM 821 C C . ASN A 1 102 ? 14.638 5.210 -0.220 1.00 75.06 102 ASN A C 1
ATOM 823 O O . ASN A 1 102 ? 14.297 4.836 0.900 1.00 75.06 102 ASN A O 1
ATOM 827 N N . ILE A 1 103 ? 14.398 6.453 -0.652 1.00 71.81 103 ILE A N 1
ATOM 828 C CA . ILE A 1 103 ? 13.677 7.456 0.150 1.00 71.81 103 ILE A CA 1
ATOM 829 C C . ILE A 1 103 ? 12.229 7.016 0.384 1.00 71.81 103 ILE A C 1
ATOM 831 O O . ILE A 1 103 ? 11.711 7.136 1.491 1.00 71.81 103 ILE A O 1
ATOM 835 N N . ALA A 1 104 ? 11.588 6.468 -0.643 1.00 67.88 104 ALA A N 1
ATOM 836 C CA . ALA A 1 104 ? 10.253 5.906 -0.558 1.00 67.88 104 ALA A CA 1
ATOM 837 C C . ALA A 1 104 ? 10.164 4.722 0.407 1.00 67.88 104 ALA A C 1
ATOM 839 O O . ALA A 1 104 ? 9.265 4.684 1.245 1.00 67.88 104 ALA A O 1
ATOM 840 N N . ASP A 1 105 ? 11.103 3.777 0.329 1.00 72.19 105 ASP A N 1
ATOM 841 C CA . ASP A 1 105 ? 11.138 2.624 1.230 1.00 72.19 105 ASP A CA 1
ATOM 842 C C . ASP A 1 105 ? 11.426 3.069 2.671 1.00 72.19 105 ASP A C 1
ATOM 844 O O . ASP A 1 105 ? 10.792 2.595 3.614 1.00 72.19 105 ASP A O 1
ATOM 848 N N . PHE A 1 106 ? 12.305 4.059 2.848 1.00 72.31 106 PHE A N 1
ATOM 849 C CA . PHE A 1 106 ? 12.576 4.682 4.141 1.00 72.31 106 PHE A CA 1
ATOM 850 C C . PHE A 1 106 ? 11.328 5.357 4.731 1.00 72.31 106 PHE A C 1
ATOM 852 O O . PHE A 1 106 ? 10.989 5.117 5.892 1.00 72.31 106 PHE A O 1
ATOM 859 N N . LEU A 1 107 ? 10.599 6.142 3.932 1.00 69.38 107 LEU A N 1
ATOM 860 C CA . LEU A 1 107 ? 9.340 6.772 4.336 1.00 69.38 107 LEU A CA 1
ATOM 861 C C . LEU A 1 107 ? 8.251 5.735 4.635 1.00 69.38 107 LEU A C 1
ATOM 863 O O . LEU A 1 107 ? 7.551 5.882 5.633 1.00 69.38 107 LEU A O 1
ATOM 867 N N . ASN A 1 108 ? 8.140 4.662 3.845 1.00 73.25 108 ASN A N 1
ATOM 868 C CA . ASN A 1 108 ? 7.196 3.570 4.099 1.00 73.25 108 ASN A CA 1
ATOM 869 C C . ASN A 1 108 ? 7.485 2.845 5.405 1.00 73.25 108 ASN A C 1
ATOM 871 O O . ASN A 1 108 ? 6.570 2.602 6.192 1.00 73.25 108 ASN A O 1
ATOM 875 N N . ARG A 1 109 ? 8.752 2.518 5.661 1.00 67.75 109 ARG A N 1
ATOM 876 C CA . ARG A 1 109 ? 9.167 1.859 6.902 1.00 67.75 109 ARG A CA 1
ATOM 877 C C . ARG A 1 109 ? 8.974 2.770 8.112 1.00 67.75 109 ARG A C 1
ATOM 879 O O . ARG A 1 109 ? 8.491 2.298 9.140 1.00 67.75 109 ARG A O 1
ATOM 886 N N . MET A 1 110 ? 9.273 4.066 7.990 1.00 71.94 110 MET A N 1
ATOM 887 C CA . MET A 1 110 ? 8.991 5.038 9.051 1.00 71.94 110 MET A CA 1
ATOM 888 C C . MET A 1 110 ? 7.492 5.208 9.292 1.00 71.94 110 MET A C 1
ATOM 890 O O . MET A 1 110 ? 7.066 5.182 10.441 1.00 71.94 110 MET A O 1
ATOM 894 N N . ALA A 1 111 ? 6.680 5.331 8.242 1.00 68.12 111 ALA A N 1
ATOM 895 C CA . ALA A 1 111 ? 5.231 5.457 8.366 1.00 68.12 111 ALA A CA 1
ATOM 896 C C . ALA A 1 111 ? 4.613 4.209 9.010 1.00 68.12 111 ALA A C 1
ATOM 898 O O . ALA A 1 111 ? 3.740 4.335 9.866 1.00 68.12 111 ALA A O 1
ATOM 899 N N . PHE A 1 112 ? 5.107 3.013 8.673 1.00 70.88 112 PHE A N 1
ATOM 900 C CA . PHE A 1 112 ? 4.707 1.773 9.336 1.00 70.88 112 PHE A CA 1
ATOM 901 C C . PHE A 1 112 ? 5.089 1.777 10.823 1.00 70.88 112 PHE A C 1
ATOM 903 O O . PHE A 1 112 ? 4.256 1.468 11.673 1.00 70.88 112 PHE A O 1
ATOM 910 N N . GLY A 1 113 ? 6.312 2.203 11.154 1.00 68.69 113 GLY A N 1
ATOM 911 C CA . GLY A 1 113 ? 6.768 2.352 12.538 1.00 68.69 113 GLY A CA 1
ATOM 912 C C . GLY A 1 113 ? 5.931 3.352 13.342 1.00 68.69 113 GLY A C 1
ATOM 913 O O . GLY A 1 113 ? 5.521 3.050 14.459 1.00 68.69 113 GLY A O 1
ATOM 914 N N . VAL A 1 114 ? 5.606 4.507 12.758 1.00 68.31 114 VAL A N 1
ATOM 915 C CA . VAL A 1 114 ? 4.753 5.534 13.376 1.00 68.31 114 VAL A CA 1
ATOM 916 C C . VAL A 1 114 ? 3.311 5.047 13.520 1.00 68.31 114 VAL A C 1
ATOM 918 O O . VAL A 1 114 ? 2.699 5.299 14.552 1.00 68.31 114 VAL A O 1
ATOM 921 N N . ALA A 1 115 ? 2.770 4.310 12.547 1.00 67.94 115 ALA A N 1
ATOM 922 C CA . ALA A 1 115 ? 1.429 3.736 12.635 1.00 67.94 115 ALA A CA 1
ATOM 923 C C . ALA A 1 115 ? 1.324 2.683 13.753 1.00 67.94 115 ALA A C 1
ATOM 925 O O . ALA A 1 115 ? 0.354 2.692 14.512 1.00 67.94 115 ALA A O 1
ATOM 926 N N . VAL A 1 116 ? 2.336 1.818 13.899 1.00 70.81 116 VAL A N 1
ATOM 927 C CA . VAL A 1 116 ? 2.416 0.838 14.997 1.00 70.81 116 VAL A CA 1
ATOM 928 C C . VAL A 1 116 ? 2.598 1.538 16.345 1.00 70.81 116 VAL A C 1
ATOM 930 O O . VAL A 1 116 ? 1.898 1.202 17.296 1.00 70.81 116 VAL A O 1
ATOM 933 N N . LEU A 1 117 ? 3.478 2.541 16.430 1.00 67.94 117 LEU A N 1
ATOM 934 C CA . LEU A 1 117 ? 3.685 3.320 17.654 1.00 67.94 117 LEU A CA 1
ATOM 935 C C . LEU A 1 117 ? 2.410 4.070 18.060 1.00 67.94 117 LEU A C 1
ATOM 937 O O . LEU A 1 117 ? 2.037 4.056 19.227 1.00 67.94 117 LEU A O 1
ATOM 941 N N . ALA A 1 118 ? 1.714 4.685 17.103 1.00 63.88 118 ALA A N 1
ATOM 942 C CA . ALA A 1 118 ? 0.451 5.369 17.347 1.00 63.88 118 ALA A CA 1
ATOM 943 C C . ALA A 1 118 ? -0.624 4.399 17.855 1.00 63.88 118 ALA A C 1
ATOM 945 O O . ALA A 1 118 ? -1.313 4.716 18.819 1.00 63.88 118 ALA A O 1
ATOM 946 N N . ALA A 1 119 ? -0.738 3.206 17.264 1.00 63.59 119 ALA A N 1
ATOM 947 C CA . ALA A 1 119 ? -1.649 2.173 17.752 1.00 63.59 119 ALA A CA 1
ATOM 948 C C . ALA A 1 119 ? -1.284 1.702 19.174 1.00 63.59 119 ALA A C 1
ATOM 950 O O . ALA A 1 119 ? -2.168 1.574 20.017 1.00 63.59 119 ALA A O 1
ATOM 951 N N . ALA A 1 120 ? 0.007 1.510 19.461 1.00 69.75 120 ALA A N 1
ATOM 952 C CA . ALA A 1 120 ? 0.492 1.092 20.776 1.00 69.75 120 ALA A CA 1
ATOM 953 C C . ALA A 1 120 ? 0.286 2.161 21.864 1.00 69.75 120 ALA A C 1
ATOM 955 O O . ALA A 1 120 ? -0.081 1.827 22.987 1.00 69.75 120 ALA A O 1
ATOM 956 N N . MET A 1 121 ? 0.489 3.446 21.551 1.00 67.19 121 MET A N 1
ATOM 957 C CA . MET A 1 121 ? 0.232 4.537 22.502 1.00 67.19 121 MET A CA 1
ATOM 958 C C . MET A 1 121 ? -1.253 4.645 22.854 1.00 67.19 121 MET A C 1
ATOM 960 O O . MET A 1 121 ? -1.591 4.854 24.014 1.00 67.19 121 MET A O 1
ATOM 964 N N . LEU A 1 122 ? -2.130 4.433 21.875 1.00 60.59 122 LEU A N 1
ATOM 965 C CA . LEU A 1 122 ? -3.576 4.487 22.074 1.00 60.59 122 LEU A CA 1
ATOM 966 C C . LEU A 1 122 ? -4.112 3.295 22.893 1.00 60.59 122 LEU A C 1
ATOM 968 O O . LEU A 1 122 ? -5.062 3.459 23.653 1.00 60.59 122 LEU A O 1
ATOM 972 N N . ASP A 1 123 ? -3.490 2.117 22.783 1.00 59.75 123 ASP A N 1
ATOM 973 C CA . ASP A 1 123 ? -3.771 0.961 23.654 1.00 59.75 123 ASP A CA 1
ATOM 974 C C . ASP A 1 123 ? -3.219 1.173 25.081 1.00 59.75 123 ASP A C 1
ATOM 976 O O . ASP A 1 123 ? -3.837 0.805 26.080 1.00 59.75 123 ASP A O 1
ATOM 980 N N . GLY A 1 124 ? -2.072 1.853 25.194 1.00 58.12 124 GLY A N 1
ATOM 981 C CA . GLY A 1 124 ? -1.462 2.229 26.471 1.00 58.12 124 GLY A CA 1
ATOM 982 C C . GLY A 1 124 ? -2.238 3.293 27.260 1.00 58.12 124 GLY A C 1
ATOM 983 O O . GLY A 1 124 ? -2.227 3.250 28.491 1.00 58.12 124 GLY A O 1
ATOM 984 N N . GLU A 1 125 ? -2.920 4.222 26.584 1.00 52.69 125 GLU A N 1
ATOM 985 C CA . GLU A 1 125 ? -3.819 5.204 27.213 1.00 52.69 125 GLU A CA 1
ATOM 986 C C . GLU A 1 125 ? -5.105 4.548 27.733 1.00 52.69 125 GLU A C 1
ATOM 988 O O . GLU A 1 125 ? -5.496 4.802 28.869 1.00 52.69 125 GLU A O 1
ATOM 993 N N . GLY A 1 126 ? -5.691 3.601 26.988 1.00 49.34 126 GLY A N 1
ATOM 994 C CA . GLY A 1 126 ? -6.869 2.846 27.439 1.00 49.34 126 GLY A CA 1
ATOM 995 C C . GLY A 1 126 ? -6.642 2.000 28.702 1.00 49.34 126 GLY A C 1
ATOM 996 O O . GLY A 1 126 ? -7.601 1.642 29.380 1.00 49.34 126 GLY A O 1
ATOM 997 N N . ARG A 1 127 ? -5.381 1.705 29.051 1.00 46.41 127 ARG A N 1
ATOM 998 C CA . ARG A 1 127 ? -5.000 0.950 30.258 1.00 46.41 127 ARG A CA 1
ATOM 999 C C . ARG A 1 127 ? -4.670 1.825 31.474 1.00 46.41 127 ARG A C 1
ATOM 1001 O O . ARG A 1 127 ? -4.398 1.277 32.537 1.00 46.41 127 ARG A O 1
ATOM 1008 N N . LYS A 1 128 ? -4.637 3.154 31.334 1.00 46.78 128 LYS A N 1
ATOM 1009 C CA . LYS A 1 128 ? -4.412 4.082 32.460 1.00 46.78 128 LYS A CA 1
ATOM 1010 C C . LYS A 1 128 ? -5.705 4.613 33.084 1.00 46.78 128 LYS A C 1
ATOM 1012 O O . LYS A 1 128 ? -5.652 5.088 34.214 1.00 46.78 128 LYS A O 1
ATOM 1017 N N . ASP A 1 129 ? -6.827 4.467 32.382 1.00 47.84 129 ASP A N 1
ATOM 1018 C CA . ASP A 1 129 ? -8.132 5.008 32.781 1.00 47.84 129 ASP A CA 1
ATOM 1019 C C . ASP A 1 129 ? -9.132 3.931 33.266 1.00 47.84 129 ASP A C 1
ATOM 1021 O O . ASP A 1 129 ? -10.311 4.230 33.458 1.00 47.84 129 ASP A O 1
ATOM 1025 N N . GLY A 1 130 ? -8.686 2.682 33.468 1.00 39.47 130 GLY A N 1
ATOM 1026 C CA . GLY A 1 130 ? -9.473 1.578 34.045 1.00 39.47 130 GLY A CA 1
ATOM 1027 C C . GLY A 1 130 ? -8.789 0.968 35.258 1.00 39.47 130 GLY A C 1
ATOM 1028 O O . GLY A 1 130 ? -9.521 0.560 36.186 1.00 39.47 130 GLY A O 1
#

Sequence (130 aa):
LFWRLVVVSILMVFVRYLGEATYMHATLAFLIGLVFWLYILGELFFGRMDEAVRGSMSEPVKRGYFWLRLIVTVGWAIYPLGNFITSFGGYVDTGALSVAYNIADFLNRMAFGVAVLAAAMLDGEGRKDG

Secondary structure (DSSP, 8-state):
-HHHHHHHHHHHHHHHHHHHTTSS-HHHHHHHHHHHHHHHHHHHHTSHHHHHHHH---HHHHHHHHHHHHIIIIIHHHHHHHHHHHHHS-----SHHHHHHHHHHHHHHHHHHHHHHHHHHHHHHHTT--

Radius of gyration: 17.62 Å; chains: 1; bounding box: 40×27×56 Å

=== Feature glossary ===
Key to the feature types in this record:

— What the protein is —

Primary structure: the covalent order of the twenty standard amino acids along the backbone. Two proteins with the same sequence will (almost always) fold to the same structure; two with 30% identity often share a fold but not the details.

Database cross-re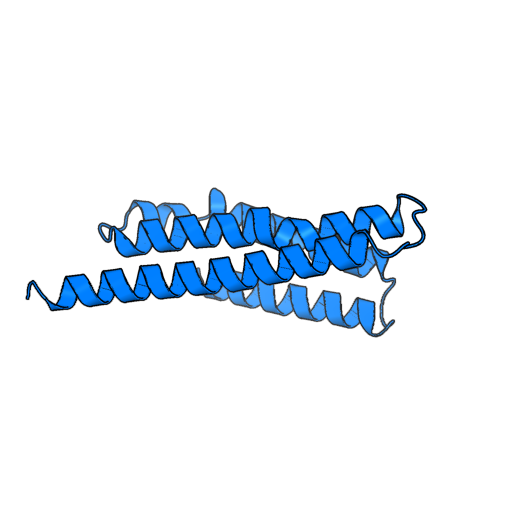ferences. InterPro integrates a dozen domain/family signature databases into unified entries with residue-range hits. GO terms attach function/process/location labels with evidence codes. CATH codes position the fold in a four-level structural taxonomy. Organism is the NCBI-taxonomy species name.

— Where its atoms are —

The mmCIF block holds the 3D Cartesian coordinates of each backbone atom (N, Cα, C, O) in ångströms. mmCIF is the PDB's canonical archive format — a tagged-loop text representation of the atomic model.

Six rendered views show the 3D structure from the faces of a cube — i.e. along ±x, ±y, ±z. Rendering representation is drawn rando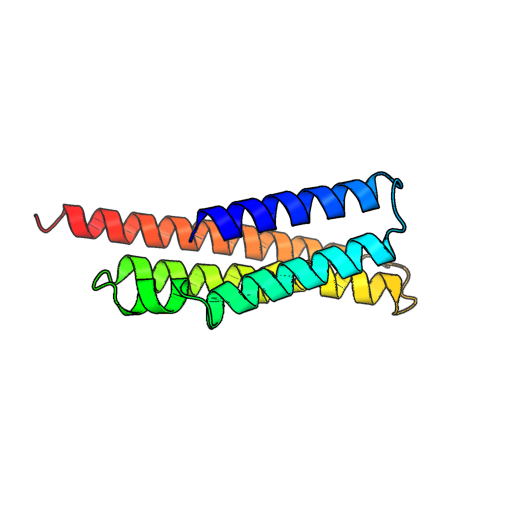mly per protein from cartoon (secondary-structure ribbons), sticks (backbone bonds), or molecular surface; coloring is either N→C rainbow (blue at the N-terminus through red at the C-terminus) or one color per chain.

— Local backbone conformation —

DSSP 8-state secondary structure assigns each residue one of H (α-helix), G (3₁₀-helix), I (π-helix), E (extended β-strand), B (isolated β-bridge), T (hydrogen-bonded turn), S (bend), or '-' (coil). The assignment is computed from backbone hydrogen-bond geometry via the Kabsch–Sander algorithm.

P-SEA three-state annotation labels each residue as helix, strand, or coil based purely on the geometry of the Cα trace. It serves as a fallback when the full backbone (and thus DSSP) is unavailable.

The φ/ψ torsion pair specifies the backbone conformation at each residue. φ rotates about the N–Cα bond, ψ about the Cα–C bond. Steric clashes forbid most of the (φ, ψ) plane — the allowed regions (α-helix basin, β-sheet basin, left-handed helix) are the Ramachandran-allowed regions.

— Global shape and packing —

The geometric summary reports three shape descriptors. Rg (radius of gyration) measures how spread out the Cα atoms are about their centre of mass; compact globular proteins have small Rg, elongated or unfolded ones large. Cα contacts (<8 Å, |i−j|>4) count long-range residue pairs in spatial proximity — high for tightly packed folds, near zero for rods or random coil. The bounding-box extents give the protein's footprint along x, y, z in Å.

Accessible surface area quantifies burial. A residue with SASA near zero is packed into the hydrophobic core; one with SASA >100 Å² sits on the surface. Computed here via the Shrake–Rupley numerical algorithm with a 1.4 Å probe.

Plot images: a contact map (which residues are close in 3D, as an N×N binary image), a Ramachandran scatter (backbone torsion angles, revealing secondary-structure composition at a glance), and — for AlphaFold structures — a PAE heatmap (pairwise prediction confidence).

— Structural neighborhood —

The Foldseek 3Di string encodes local tertiary geometry as a 20-letter alphabet — one character per residue — derived from the relative positions of nearby Cα atoms. Unlike the amino-acid sequence, 3Di is a direct function of the 3D structure, so two proteins with the same fold have similar 3Di strings even at low sequence identity.

Nearest PDB neighbors are the top structural matches found by Foldseek when searching this structure against the entire Protein Data Bank. Each hit reports a TM-score (0 to 1; >0.5 almost always implies the same fold) and an E-value. These are *structural* homologs — they may share no detectable sequence similarity.

— Confidence and disorder —

For AlphaFold models, the B-factor field carries pLDDT — the model's own estimate of local accuracy on a 0–100 scale. Regions with pLDDT<50 should be treated as essentially unmodeled; they often correspond to intrinsically disordered segments.

B-factor (Debye–Waller factor) reflects atomic displacement in the crystal lattice. It is an experimental observable (units Å²), not a prediction; low values mean the atom is pinned down, high values mean it moves or is heterogeneous across the crystal.

Predicted aligned error is AlphaFold's pairwise confidence. Unlike pLDDT (per-residue), PAE is per-residue-pair and captures whether two parts of the structure are correctly placed relative to each other. Units are ångströms of expected positional error.